Protein AF-A0A923GEV2-F1 (afdb_monomer)

Foldseek 3Di:
DDDDDPPPVVVVVVLLQLLVVVCVVVHLVVSLVVLVVLLVPDDQDLPADKDKAFQDPPDDDDGRDPSNVVSQQVSQVVSCVVPVVNCVPPQNVVDDSTIHMDRVVSSVVSSVVSCVVPVVVVLLVVQLVVVVVVVDDSVRSVVVSVVVCVVRVRDDDDD

Structure (mmCIF, N/CA/C/O backbone):
data_AF-A0A923GEV2-F1
#
_entry.id   AF-A0A923GEV2-F1
#
loop_
_atom_site.group_PDB
_atom_site.id
_atom_site.type_symbol
_atom_site.label_atom_id
_atom_site.label_alt_id
_atom_site.label_comp_id
_atom_site.label_asym_id
_atom_site.label_entity_id
_atom_site.label_seq_id
_atom_site.pdbx_PDB_ins_code
_atom_site.Cartn_x
_atom_site.Cartn_y
_atom_site.Cartn_z
_atom_site.occupancy
_atom_site.B_iso_or_equiv
_atom_site.auth_seq_id
_atom_site.auth_comp_id
_atom_site.auth_asym_id
_atom_site.auth_atom_id
_atom_site.pdbx_PDB_model_num
ATOM 1 N N . MET A 1 1 ? 16.736 31.458 9.878 1.00 30.86 1 MET A N 1
ATOM 2 C CA . MET A 1 1 ? 15.658 31.421 8.868 1.00 30.86 1 MET A CA 1
ATOM 3 C C . MET A 1 1 ? 15.199 29.981 8.789 1.00 30.86 1 MET A C 1
ATOM 5 O O . MET A 1 1 ? 15.798 29.204 8.065 1.00 30.86 1 MET A O 1
ATOM 9 N N . GLU A 1 2 ? 14.225 29.607 9.612 1.00 38.62 2 GLU A N 1
ATOM 10 C CA . GLU A 1 2 ? 13.699 28.241 9.684 1.00 38.62 2 GLU A CA 1
ATOM 11 C C . GLU A 1 2 ? 12.224 28.315 9.333 1.00 38.62 2 GLU A C 1
ATOM 13 O O . GLU A 1 2 ? 11.408 28.784 10.123 1.00 38.62 2 GLU A O 1
ATOM 18 N N . GLN A 1 3 ? 11.897 27.965 8.096 1.00 35.56 3 GLN A N 1
ATOM 19 C CA . GLN A 1 3 ? 10.534 28.020 7.601 1.00 35.56 3 GLN A CA 1
ATOM 20 C C . GLN A 1 3 ? 10.293 26.838 6.659 1.00 35.56 3 GLN A C 1
ATOM 22 O O . GLN A 1 3 ? 10.955 26.708 5.636 1.00 35.56 3 GLN A O 1
ATOM 27 N N . HIS A 1 4 ? 9.302 26.025 7.042 1.00 32.97 4 HIS A N 1
ATOM 28 C CA . HIS A 1 4 ? 8.568 25.052 6.227 1.00 32.97 4 HIS A CA 1
ATOM 29 C C . HIS A 1 4 ? 9.287 23.756 5.801 1.00 32.97 4 HIS A C 1
ATOM 31 O O . HIS A 1 4 ? 9.689 23.614 4.653 1.00 32.97 4 HIS A O 1
ATOM 37 N N . ILE A 1 5 ? 9.310 22.748 6.687 1.00 36.94 5 ILE A N 1
ATOM 38 C CA . ILE A 1 5 ? 9.554 21.335 6.299 1.00 36.94 5 ILE A CA 1
ATOM 39 C C . ILE A 1 5 ? 8.382 20.402 6.686 1.00 36.94 5 ILE A C 1
ATOM 41 O O . ILE A 1 5 ? 8.163 19.387 6.034 1.00 36.94 5 ILE A O 1
ATOM 45 N N . SER A 1 6 ? 7.513 20.770 7.637 1.00 36.88 6 SER A N 1
ATOM 46 C CA . SER A 1 6 ? 6.502 19.833 8.163 1.00 36.88 6 SER A CA 1
ATOM 47 C C . SER A 1 6 ? 5.408 19.409 7.169 1.00 36.88 6 SER A C 1
ATOM 49 O O . SER A 1 6 ? 4.904 18.298 7.261 1.00 36.88 6 SER A O 1
ATOM 51 N N . GLY A 1 7 ? 5.023 20.234 6.192 1.00 28.98 7 GLY A N 1
ATOM 52 C CA . GLY A 1 7 ? 3.873 19.928 5.323 1.00 28.98 7 GLY A CA 1
ATOM 53 C C . GLY A 1 7 ? 4.092 18.798 4.306 1.00 28.98 7 GLY A C 1
ATOM 54 O O . GLY A 1 7 ? 3.121 18.178 3.870 1.00 28.98 7 GLY A O 1
ATOM 55 N N . PHE A 1 8 ? 5.342 18.532 3.917 1.00 37.75 8 PHE A N 1
ATOM 56 C CA . PHE A 1 8 ? 5.658 17.565 2.860 1.00 37.75 8 PHE A CA 1
ATOM 57 C C . PHE A 1 8 ? 5.709 16.130 3.406 1.00 37.75 8 PHE A C 1
ATOM 59 O O . PHE A 1 8 ? 5.094 15.231 2.837 1.00 37.75 8 PHE A O 1
ATOM 66 N N . GLU A 1 9 ? 6.319 15.952 4.580 1.00 53.19 9 GLU A N 1
ATOM 67 C CA . GLU A 1 9 ? 6.464 14.654 5.255 1.00 53.19 9 GLU A CA 1
ATOM 68 C C . GLU A 1 9 ? 5.104 14.055 5.658 1.00 53.19 9 GLU A C 1
ATOM 70 O O . GLU A 1 9 ? 4.848 12.871 5.447 1.00 53.19 9 GLU A O 1
ATOM 75 N N . HIS A 1 10 ? 4.164 14.883 6.131 1.00 53.22 10 HIS A N 1
ATOM 76 C CA . HIS A 1 10 ? 2.843 14.414 6.577 1.00 53.22 10 HIS A CA 1
ATOM 77 C C . HIS A 1 10 ? 1.975 13.883 5.424 1.00 53.22 10 HIS A C 1
ATOM 79 O O . HIS A 1 10 ? 1.165 12.967 5.602 1.00 53.22 10 HIS A O 1
ATOM 85 N N . ARG A 1 11 ? 2.113 14.453 4.219 1.00 63.31 11 ARG A N 1
ATOM 86 C CA . ARG A 1 11 ? 1.338 14.007 3.054 1.00 63.31 11 ARG A CA 1
ATOM 87 C C . ARG A 1 11 ? 1.811 12.641 2.578 1.00 63.31 11 ARG A C 1
ATOM 89 O O . ARG A 1 11 ? 0.973 11.790 2.301 1.00 63.31 11 ARG A O 1
ATOM 96 N N . GLU A 1 12 ? 3.118 12.434 2.498 1.00 69.12 12 GLU A N 1
ATOM 97 C CA . GLU A 1 12 ? 3.689 11.149 2.091 1.00 69.12 12 GLU A CA 1
ATOM 98 C C . GLU A 1 12 ? 3.410 10.066 3.139 1.00 69.12 12 GLU A C 1
ATOM 100 O O . GLU A 1 12 ? 3.007 8.957 2.785 1.00 69.12 12 GLU A O 1
ATOM 105 N N . GLN A 1 13 ? 3.479 10.419 4.425 1.00 70.44 13 GLN A N 1
ATOM 106 C CA . GLN A 1 13 ? 3.151 9.508 5.517 1.00 70.44 13 GLN A CA 1
ATOM 107 C C . GLN A 1 13 ? 1.672 9.083 5.503 1.00 70.44 13 GLN A C 1
ATOM 109 O O . GLN A 1 13 ? 1.374 7.893 5.519 1.00 70.44 13 GLN A O 1
ATOM 114 N N . SER A 1 14 ? 0.733 10.028 5.377 1.00 73.56 14 SER A N 1
ATOM 115 C CA . SER A 1 14 ? -0.704 9.700 5.309 1.00 73.56 14 SER A CA 1
ATOM 116 C C . SER A 1 14 ? -1.084 8.878 4.072 1.00 73.56 14 SER A C 1
ATOM 118 O O . SER A 1 14 ? -2.043 8.108 4.099 1.00 73.56 14 SER A O 1
ATOM 120 N N . GLN A 1 15 ? -0.352 9.024 2.967 1.00 82.19 15 GLN A N 1
ATOM 121 C CA . GLN A 1 15 ? -0.527 8.182 1.786 1.00 82.19 15 GLN A CA 1
ATOM 122 C C . GLN A 1 15 ? -0.035 6.760 2.043 1.00 82.19 15 GLN A C 1
ATOM 124 O O . GLN A 1 15 ? -0.749 5.810 1.721 1.00 82.19 15 GLN A O 1
ATOM 129 N N . LEU A 1 16 ? 1.142 6.620 2.655 1.00 81.56 16 LEU A N 1
ATOM 130 C CA . LEU A 1 16 ? 1.699 5.324 3.012 1.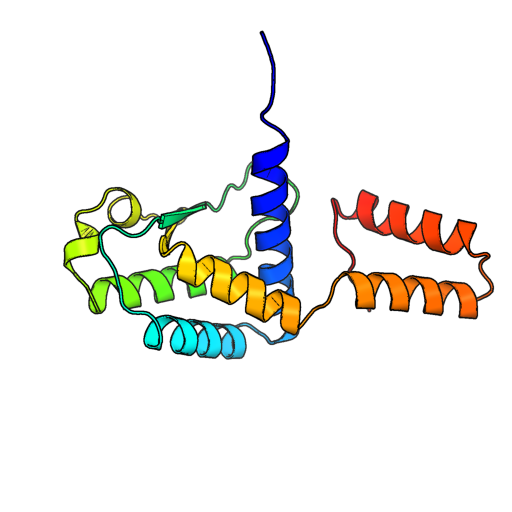00 81.56 16 LEU A CA 1
ATOM 131 C C . LEU A 1 16 ? 0.793 4.567 3.986 1.00 81.56 16 LEU A C 1
ATOM 133 O O . LEU A 1 16 ? 0.476 3.410 3.739 1.00 81.56 16 LEU A O 1
ATOM 137 N N . GLU A 1 17 ? 0.293 5.233 5.026 1.00 79.19 17 GLU A N 1
ATOM 138 C CA . GLU A 1 17 ? -0.645 4.654 5.998 1.00 79.19 17 GLU A CA 1
ATOM 139 C C . GLU A 1 17 ? -1.890 4.055 5.342 1.00 79.19 17 GLU A C 1
ATOM 141 O O . GLU A 1 17 ? -2.338 2.961 5.693 1.00 79.19 17 GLU A O 1
ATOM 146 N N . VAL A 1 18 ? -2.463 4.779 4.382 1.00 81.44 18 VAL A N 1
ATOM 147 C CA . VAL A 1 18 ? -3.678 4.351 3.688 1.00 81.44 18 VAL A CA 1
ATOM 148 C C . VAL A 1 18 ? -3.400 3.138 2.796 1.00 81.44 18 VAL A C 1
ATOM 150 O O . VAL A 1 18 ? -4.223 2.226 2.728 1.00 81.44 18 VAL A O 1
ATOM 153 N N . VAL A 1 19 ? -2.228 3.081 2.159 1.00 86.31 19 VAL A N 1
ATOM 154 C CA . VAL A 1 19 ? -1.814 1.927 1.349 1.00 86.31 19 VAL A CA 1
ATOM 155 C C . VAL A 1 19 ? -1.461 0.720 2.227 1.00 86.31 19 VAL A C 1
ATOM 157 O O . VAL A 1 19 ? -1.894 -0.385 1.919 1.00 86.31 19 VAL A O 1
ATOM 160 N N . GLU A 1 20 ? -0.769 0.904 3.352 1.00 84.94 20 GLU A N 1
ATOM 161 C CA . GLU A 1 20 ? -0.504 -0.167 4.330 1.00 84.94 20 GLU A CA 1
ATOM 162 C C . GLU A 1 20 ? -1.802 -0.786 4.852 1.00 84.94 20 GLU A C 1
ATOM 164 O O . GLU A 1 20 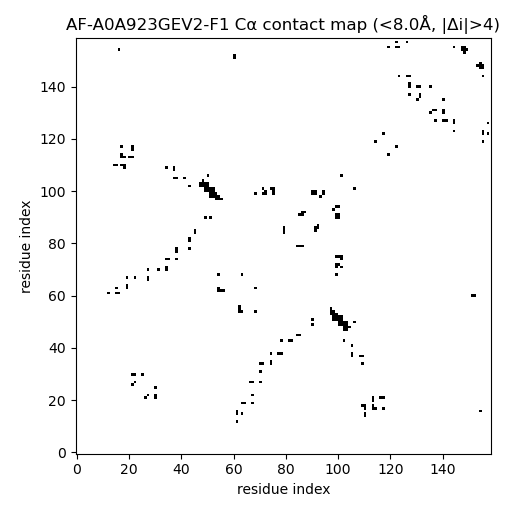? -1.954 -2.008 4.905 1.00 84.94 20 GLU A O 1
ATOM 169 N N . ARG A 1 21 ? -2.795 0.052 5.170 1.00 80.56 21 ARG A N 1
ATOM 170 C CA . ARG A 1 21 ? -4.113 -0.428 5.593 1.00 80.56 21 ARG A CA 1
ATOM 171 C C . ARG A 1 21 ? -4.805 -1.236 4.505 1.00 80.56 21 ARG A C 1
ATOM 173 O O . ARG A 1 21 ? -5.442 -2.245 4.811 1.00 80.56 21 ARG A O 1
ATOM 180 N N . LEU A 1 22 ? -4.674 -0.817 3.247 1.00 85.06 22 LEU A N 1
ATOM 181 C CA . LEU A 1 22 ? -5.184 -1.597 2.130 1.00 85.06 22 LEU A CA 1
ATOM 182 C C . LEU A 1 22 ? -4.556 -2.992 2.128 1.00 85.06 22 LEU A C 1
ATOM 184 O O . LEU A 1 22 ? -5.310 -3.962 2.164 1.00 85.06 22 LEU A O 1
ATOM 188 N N . VAL A 1 23 ? -3.225 -3.106 2.189 1.00 86.75 23 VAL A N 1
ATOM 189 C CA . VAL A 1 23 ? -2.536 -4.410 2.251 1.00 86.75 23 VAL A CA 1
ATOM 190 C C . VAL A 1 23 ? -3.036 -5.253 3.424 1.00 86.75 23 VAL A C 1
ATOM 192 O O . VAL A 1 23 ? -3.354 -6.426 3.237 1.00 86.75 23 VAL A O 1
ATOM 195 N N . ALA A 1 24 ? -3.156 -4.658 4.613 1.00 82.69 24 ALA A N 1
ATOM 196 C CA . ALA A 1 24 ? -3.623 -5.353 5.809 1.00 82.69 24 ALA A CA 1
ATOM 197 C C . ALA A 1 24 ? -5.065 -5.876 5.682 1.00 82.69 24 ALA A C 1
ATOM 199 O O . ALA A 1 24 ? -5.393 -6.909 6.258 1.00 82.69 24 ALA A O 1
ATOM 200 N N . THR A 1 25 ? -5.921 -5.188 4.922 1.00 80.25 25 THR A N 1
ATOM 201 C CA . THR A 1 25 ? -7.344 -5.540 4.808 1.00 80.25 25 THR A CA 1
ATOM 202 C C . THR A 1 25 ? -7.612 -6.538 3.686 1.00 80.25 25 THR A C 1
ATOM 204 O O . THR A 1 25 ? -8.320 -7.519 3.894 1.00 80.25 25 THR A O 1
ATOM 207 N N . ILE A 1 26 ? -7.094 -6.286 2.479 1.00 81.62 26 ILE A N 1
ATOM 208 C CA . ILE A 1 26 ? -7.359 -7.162 1.323 1.00 81.62 26 ILE A CA 1
ATOM 209 C C . ILE A 1 26 ? -6.378 -8.336 1.247 1.00 81.62 26 ILE A C 1
ATOM 211 O O . ILE A 1 26 ? -6.614 -9.288 0.508 1.00 81.62 26 ILE A O 1
ATOM 215 N N . GLY A 1 27 ? -5.294 -8.281 2.022 1.00 84.56 27 GLY A N 1
ATOM 216 C CA . GLY A 1 27 ? -4.219 -9.259 2.006 1.00 84.56 27 GLY A CA 1
ATOM 217 C C . GLY A 1 27 ? -3.195 -9.005 0.898 1.00 84.56 27 GLY A C 1
ATOM 218 O O . GLY A 1 27 ? -3.463 -8.359 -0.118 1.00 84.56 27 GLY A O 1
ATOM 219 N N . ALA A 1 28 ? -1.997 -9.558 1.099 1.00 87.00 28 ALA A N 1
ATOM 220 C CA . ALA A 1 28 ? -0.844 -9.373 0.218 1.00 87.00 28 ALA A CA 1
ATOM 221 C C . ALA A 1 28 ? -1.109 -9.806 -1.234 1.00 87.00 28 ALA A C 1
ATOM 223 O O . ALA A 1 28 ? -0.741 -9.102 -2.170 1.00 87.00 28 ALA A O 1
ATOM 224 N N . GLU A 1 29 ? -1.763 -10.954 -1.424 1.00 87.38 29 GLU A N 1
ATOM 225 C CA . GLU A 1 29 ? -2.011 -11.527 -2.751 1.00 87.38 29 GLU A CA 1
ATOM 226 C C . GLU A 1 29 ? -2.984 -10.675 -3.570 1.00 87.38 29 GLU A C 1
ATOM 228 O O . GLU A 1 29 ? -2.700 -10.339 -4.721 1.00 87.38 29 GLU A O 1
ATOM 233 N N . ALA A 1 30 ? -4.109 -10.272 -2.970 1.00 86.06 30 ALA A N 1
ATOM 234 C CA . ALA A 1 30 ? -5.090 -9.419 -3.635 1.00 86.06 30 ALA A CA 1
ATOM 235 C C . ALA A 1 30 ? -4.506 -8.036 -3.948 1.00 86.06 30 ALA A C 1
ATOM 237 O O . ALA A 1 30 ? -4.765 -7.475 -5.014 1.00 86.06 30 ALA A O 1
ATOM 238 N N . PHE A 1 31 ? -3.680 -7.504 -3.043 1.00 89.12 31 PHE A N 1
ATOM 239 C CA . PHE A 1 31 ? -2.958 -6.262 -3.282 1.00 89.12 31 PHE A CA 1
ATOM 240 C C . PHE A 1 31 ? -1.982 -6.388 -4.458 1.00 89.12 31 PHE A C 1
ATOM 242 O O . PHE A 1 31 ? -1.978 -5.530 -5.338 1.00 89.12 31 PHE A O 1
ATOM 249 N N . GLU A 1 32 ? -1.208 -7.473 -4.540 1.00 89.62 32 GLU A N 1
ATOM 250 C CA . GLU A 1 32 ? -0.288 -7.704 -5.658 1.00 89.62 32 GLU A CA 1
ATOM 251 C C . GLU A 1 32 ? -1.023 -7.825 -7.004 1.00 89.62 32 GLU A C 1
ATOM 253 O O . GLU A 1 32 ? -0.552 -7.290 -8.012 1.00 89.62 32 GLU A O 1
ATOM 258 N N . VAL A 1 33 ? -2.185 -8.485 -7.039 1.00 90.06 33 VAL A N 1
ATOM 259 C CA . VAL A 1 33 ? -3.034 -8.555 -8.243 1.00 90.06 33 VAL A CA 1
ATOM 260 C C . VAL A 1 33 ? -3.471 -7.161 -8.686 1.00 90.06 33 VAL A C 1
ATOM 262 O O . VAL A 1 33 ? -3.392 -6.838 -9.873 1.00 90.06 33 VAL A O 1
ATOM 265 N N . GLU A 1 34 ? -3.889 -6.319 -7.746 1.00 88.69 34 GLU A N 1
ATOM 266 C CA . GLU A 1 34 ? -4.345 -4.970 -8.065 1.00 88.69 34 GLU A CA 1
ATOM 267 C C . GLU A 1 34 ? -3.201 -4.065 -8.532 1.00 88.69 34 GLU A C 1
ATOM 269 O O . GLU A 1 34 ? -3.346 -3.349 -9.523 1.00 88.69 34 GLU A O 1
ATOM 274 N N . VAL A 1 35 ? -2.032 -4.148 -7.893 1.00 89.38 35 VAL A N 1
ATOM 275 C CA . VAL A 1 35 ? -0.829 -3.429 -8.332 1.00 89.38 35 VAL A CA 1
ATOM 276 C C . VAL A 1 35 ? -0.459 -3.833 -9.760 1.00 89.38 35 VAL A C 1
ATOM 278 O O . VAL A 1 35 ? -0.242 -2.961 -10.597 1.00 89.38 35 VAL A O 1
ATOM 281 N N . LYS A 1 36 ? -0.466 -5.135 -10.084 1.00 88.19 36 LYS A N 1
ATOM 282 C CA . LYS A 1 36 ? -0.228 -5.625 -11.456 1.00 88.19 36 LYS A CA 1
ATOM 283 C C . LYS A 1 36 ? -1.243 -5.062 -12.449 1.00 88.19 36 LYS A C 1
ATOM 285 O O . LYS A 1 36 ? -0.861 -4.628 -13.535 1.00 88.19 36 LYS A O 1
ATOM 290 N N . ARG A 1 37 ? -2.528 -5.048 -12.080 1.00 89.06 37 ARG A N 1
ATOM 291 C CA . ARG A 1 37 ? -3.609 -4.498 -12.908 1.00 89.06 37 ARG A CA 1
ATOM 292 C C . ARG A 1 37 ? -3.386 -3.013 -13.191 1.00 89.06 37 ARG A C 1
ATOM 294 O O . ARG A 1 37 ? -3.502 -2.596 -14.340 1.00 89.06 37 ARG A O 1
ATOM 301 N N . LEU A 1 38 ? -3.046 -2.226 -12.170 1.00 86.75 38 LEU A N 1
ATOM 302 C CA . LEU A 1 38 ? -2.778 -0.794 -12.309 1.00 86.75 38 LEU A CA 1
ATOM 303 C C . LEU A 1 38 ? -1.518 -0.530 -13.137 1.00 86.75 38 LEU A C 1
ATOM 305 O O . LEU A 1 38 ? -1.564 0.303 -14.038 1.00 86.75 38 LEU A O 1
ATOM 309 N N . THR A 1 39 ? -0.438 -1.281 -12.913 1.00 86.44 39 THR A N 1
ATOM 310 C CA . THR A 1 39 ? 0.786 -1.196 -13.722 1.00 86.44 39 THR A CA 1
ATOM 311 C C . THR A 1 39 ? 0.504 -1.474 -15.199 1.00 86.44 39 THR A C 1
ATOM 313 O O . THR A 1 39 ? 0.951 -0.718 -16.056 1.00 86.44 39 THR A O 1
ATOM 316 N N . ALA A 1 40 ? -0.294 -2.499 -15.517 1.00 84.88 40 ALA A N 1
ATOM 317 C CA . ALA A 1 40 ? -0.642 -2.844 -16.899 1.00 84.88 40 ALA A CA 1
ATOM 318 C C . ALA A 1 40 ? -1.478 -1.768 -17.619 1.00 84.88 40 ALA A C 1
ATOM 320 O O . ALA A 1 40 ? -1.472 -1.697 -18.847 1.00 84.88 40 ALA A O 1
ATOM 321 N N . LEU A 1 41 ? -2.206 -0.931 -16.875 1.00 83.50 41 LEU A N 1
ATOM 322 C CA . LEU A 1 41 ? -3.013 0.161 -17.428 1.00 83.50 41 LEU A CA 1
ATOM 323 C C . LEU A 1 41 ? -2.204 1.435 -17.689 1.00 83.50 41 LEU A C 1
ATOM 325 O O . LEU A 1 41 ? -2.706 2.361 -18.335 1.00 83.50 41 LEU A O 1
ATOM 329 N N . GLN A 1 42 ? -0.972 1.515 -17.188 1.00 77.81 42 GLN A N 1
ATOM 330 C CA . GLN A 1 42 ? -0.15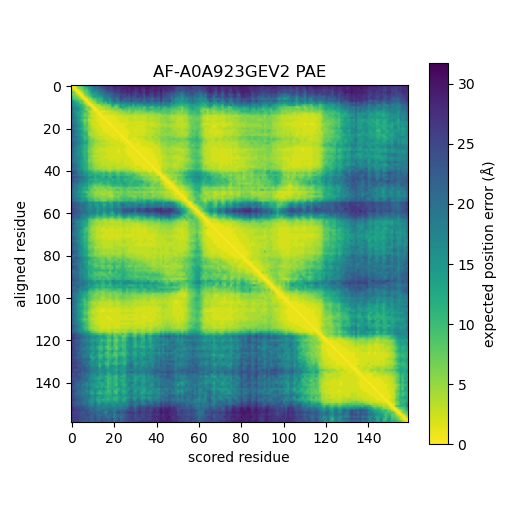1 2.700 -17.354 1.00 77.81 42 GLN A CA 1
ATOM 331 C C . GLN A 1 42 ? 0.645 2.671 -18.651 1.00 77.81 42 GLN A C 1
ATOM 333 O O . GLN A 1 42 ? 1.308 1.698 -18.998 1.00 77.81 4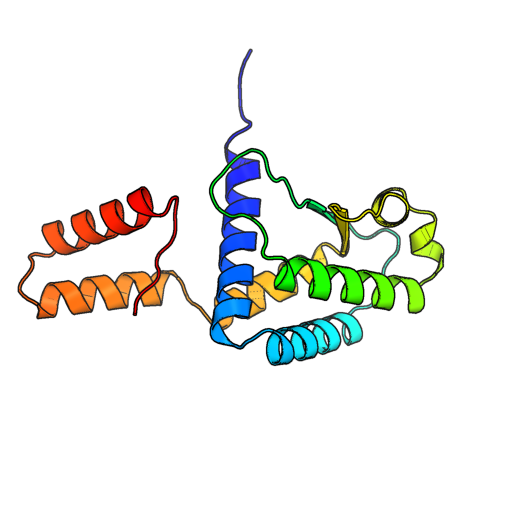2 GLN A O 1
ATOM 338 N N . LYS A 1 43 ? 0.629 3.810 -19.348 1.00 77.00 43 LYS A N 1
ATOM 339 C CA . LYS A 1 43 ? 1.663 4.120 -20.331 1.00 77.00 43 LYS A CA 1
ATOM 340 C C . LYS A 1 43 ? 2.893 4.565 -19.556 1.00 77.00 43 LYS A C 1
ATOM 342 O O . LYS A 1 43 ? 2.841 5.595 -18.885 1.00 77.00 43 LYS A O 1
ATOM 347 N N . VAL A 1 44 ? 3.946 3.759 -19.619 1.00 72.94 44 VAL A N 1
ATOM 348 C CA . VAL A 1 44 ? 5.230 4.083 -19.006 1.00 72.94 44 VAL A CA 1
ATOM 349 C C . VAL A 1 44 ? 5.831 5.256 -19.774 1.00 72.94 44 VAL A C 1
ATOM 351 O O . VAL A 1 44 ? 6.060 5.164 -20.977 1.00 72.94 44 VAL A O 1
ATOM 354 N N . ASP A 1 45 ? 6.012 6.373 -19.080 1.00 75.62 45 ASP A N 1
ATOM 355 C CA . ASP A 1 45 ? 6.619 7.589 -19.609 1.00 75.62 45 ASP A CA 1
ATOM 356 C C . ASP A 1 45 ? 7.923 7.836 -18.846 1.00 75.62 45 ASP A C 1
ATOM 358 O O . ASP A 1 45 ? 7.943 7.849 -17.613 1.00 75.62 45 ASP A O 1
ATOM 362 N N . ILE A 1 46 ? 9.017 7.963 -19.593 1.00 71.25 46 ILE A N 1
ATOM 363 C CA . ILE A 1 46 ? 10.378 8.085 -19.063 1.00 71.25 46 ILE A CA 1
ATOM 364 C C . ILE A 1 46 ? 10.583 9.466 -18.427 1.00 71.25 46 ILE A C 1
ATOM 366 O O . ILE A 1 46 ? 11.342 9.583 -17.467 1.00 71.25 46 ILE A O 1
ATOM 370 N N . ASP A 1 47 ? 9.866 10.482 -18.913 1.00 76.44 47 ASP A N 1
ATOM 371 C CA . ASP A 1 47 ? 9.971 11.864 -18.437 1.00 76.44 47 ASP A CA 1
ATOM 372 C C . ASP A 1 47 ? 8.970 12.176 -17.309 1.00 76.44 47 ASP A C 1
ATOM 374 O O . ASP A 1 47 ? 8.951 13.281 -16.759 1.00 76.44 47 ASP A O 1
ATOM 378 N N . ALA A 1 48 ? 8.125 11.207 -16.940 1.00 76.06 48 ALA A N 1
ATOM 379 C CA . ALA A 1 48 ? 7.134 11.389 -15.892 1.00 76.06 48 ALA A CA 1
ATOM 380 C C . ALA A 1 48 ? 7.782 11.536 -14.502 1.00 76.06 48 ALA A C 1
ATOM 382 O O . ALA A 1 48 ? 8.815 10.928 -14.210 1.00 76.06 48 ALA A O 1
ATOM 383 N N . PRO A 1 49 ? 7.152 12.302 -13.592 1.00 80.00 49 PRO A N 1
ATOM 384 C CA . PRO A 1 49 ? 7.629 12.409 -12.223 1.00 80.00 49 PRO A CA 1
ATOM 385 C C . PRO A 1 49 ? 7.613 11.042 -11.529 1.00 80.00 49 PRO A C 1
ATOM 387 O O . PRO A 1 49 ? 6.688 10.239 -11.695 1.00 80.00 49 PRO A O 1
ATOM 390 N N . MET A 1 50 ? 8.640 10.799 -10.718 1.00 79.56 50 MET A N 1
ATOM 391 C CA . MET A 1 50 ? 8.859 9.538 -10.011 1.00 79.56 50 MET A CA 1
ATOM 392 C C . MET A 1 50 ? 8.648 9.731 -8.510 1.00 79.56 50 MET A C 1
ATOM 394 O O . MET A 1 50 ? 9.046 10.749 -7.947 1.00 79.56 50 MET A O 1
ATOM 398 N N . GLN A 1 51 ? 8.047 8.737 -7.861 1.00 81.19 51 GLN A N 1
ATOM 399 C CA . GLN A 1 51 ? 7.966 8.640 -6.409 1.00 81.19 51 GLN A CA 1
ATOM 400 C C . GLN A 1 51 ? 9.057 7.689 -5.922 1.00 81.19 51 GLN A C 1
ATOM 402 O O . GLN A 1 51 ? 9.057 6.505 -6.268 1.00 81.19 51 GLN A O 1
ATOM 407 N N . ILE A 1 52 ? 9.971 8.206 -5.102 1.00 78.25 52 ILE A N 1
ATOM 408 C CA . ILE A 1 52 ? 10.936 7.379 -4.377 1.00 78.25 52 ILE A CA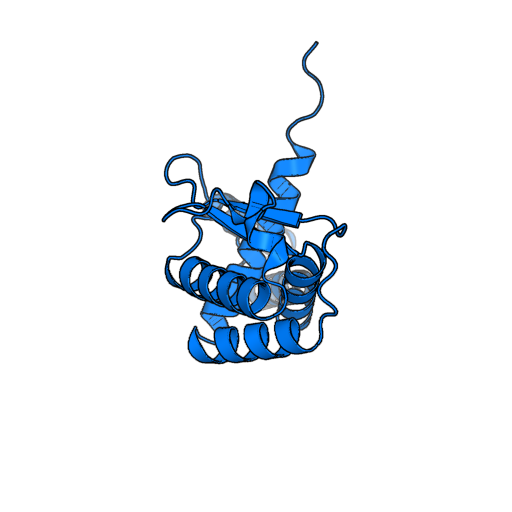 1
ATOM 409 C C . ILE A 1 52 ? 10.269 6.920 -3.088 1.00 78.25 52 ILE A C 1
ATOM 411 O O . ILE A 1 52 ? 9.654 7.709 -2.370 1.00 78.25 52 ILE A O 1
ATOM 415 N N . ILE A 1 53 ? 10.393 5.631 -2.819 1.00 76.00 53 ILE A N 1
ATOM 416 C CA . ILE A 1 53 ? 9.816 4.969 -1.665 1.00 76.00 53 ILE A CA 1
ATOM 417 C C . ILE A 1 53 ? 10.973 4.371 -0.872 1.00 76.00 53 ILE A C 1
ATOM 419 O O . ILE A 1 53 ? 11.696 3.501 -1.363 1.00 76.00 53 ILE A O 1
ATOM 423 N N . MET A 1 54 ? 11.171 4.882 0.342 1.00 72.31 54 MET A N 1
ATOM 424 C CA . MET A 1 54 ? 12.250 4.462 1.230 1.00 72.31 54 MET A CA 1
ATOM 425 C C . MET A 1 54 ? 11.692 3.715 2.435 1.00 72.31 54 MET A C 1
ATOM 427 O O . MET A 1 54 ? 10.780 4.185 3.112 1.00 72.31 54 MET A O 1
ATOM 431 N N . ARG A 1 55 ? 12.307 2.580 2.737 1.00 70.50 55 ARG A N 1
ATOM 432 C CA . ARG A 1 55 ? 12.196 1.875 4.003 1.00 70.50 55 ARG A CA 1
ATOM 433 C C . ARG A 1 55 ? 13.224 2.500 4.949 1.00 70.50 55 ARG A C 1
ATOM 435 O O . ARG A 1 55 ? 14.400 2.161 4.914 1.00 70.50 55 ARG A O 1
ATOM 442 N N . CYS A 1 56 ? 12.815 3.494 5.733 1.00 59.75 56 CYS A N 1
ATOM 443 C CA . CYS A 1 56 ? 13.676 4.082 6.762 1.00 59.75 56 CYS A CA 1
ATOM 444 C C . CYS A 1 56 ? 13.389 3.410 8.117 1.00 59.75 56 CYS A C 1
ATOM 446 O O . CYS A 1 56 ? 12.312 3.627 8.660 1.00 59.75 56 CYS A O 1
ATOM 448 N N . PRO A 1 57 ? 14.333 2.649 8.699 1.00 53.81 57 PRO A N 1
ATOM 449 C CA . PRO A 1 57 ? 14.142 1.964 9.985 1.00 53.81 57 PRO A CA 1
ATOM 450 C C . PRO A 1 57 ? 14.375 2.852 11.226 1.00 53.81 57 PRO A C 1
ATOM 452 O O . PRO A 1 57 ? 14.406 2.344 12.345 1.00 53.81 57 PRO A O 1
ATOM 455 N N . HIS A 1 58 ? 14.651 4.155 11.069 1.00 47.47 58 HIS A N 1
ATOM 456 C CA . HIS A 1 58 ? 15.215 4.979 12.155 1.00 47.47 58 HIS A CA 1
ATOM 457 C C . HIS A 1 58 ? 14.448 6.268 12.518 1.00 47.47 58 HIS A C 1
ATOM 459 O O . HIS A 1 58 ? 14.934 7.008 13.367 1.00 47.47 58 HIS A O 1
ATOM 465 N N . HIS A 1 59 ? 13.250 6.537 11.975 1.00 45.41 59 HIS A N 1
ATOM 466 C CA . HIS A 1 59 ? 12.365 7.620 12.461 1.00 45.41 59 HIS A CA 1
ATOM 467 C C . HIS A 1 59 ? 10.857 7.306 12.195 1.00 45.41 59 HIS A C 1
ATOM 469 O O . HIS A 1 59 ? 10.560 6.792 11.122 1.00 45.41 59 HIS A O 1
ATOM 475 N N . PRO A 1 60 ? 9.919 7.562 13.146 1.00 46.16 60 PRO A N 1
ATOM 476 C CA . PRO A 1 60 ? 8.609 6.870 13.323 1.00 46.16 60 PRO A CA 1
ATOM 477 C C . PRO A 1 60 ? 7.415 7.538 12.583 1.00 46.16 60 PRO A C 1
ATOM 479 O O . PRO A 1 60 ? 7.639 8.604 12.013 1.00 46.16 60 PRO A O 1
ATOM 482 N N . PRO A 1 61 ? 6.140 7.038 12.624 1.00 49.62 61 PRO A N 1
ATOM 483 C CA . PRO A 1 61 ? 5.556 5.845 13.273 1.00 49.62 61 PRO A CA 1
ATOM 484 C C . PRO A 1 61 ? 5.004 4.771 12.304 1.00 49.62 61 PRO A C 1
ATOM 486 O O . PRO A 1 61 ? 4.416 3.787 12.749 1.00 49.62 61 PRO A O 1
ATOM 489 N N . VAL A 1 62 ? 5.156 4.947 10.990 1.00 51.75 62 VAL A N 1
ATOM 490 C CA . VAL A 1 62 ? 4.599 4.046 9.968 1.00 51.75 62 VAL A CA 1
ATOM 491 C C . VAL A 1 62 ? 5.762 3.452 9.212 1.00 51.75 62 VAL A C 1
ATOM 493 O O . VAL A 1 62 ? 6.209 3.970 8.190 1.00 51.75 62 VAL A O 1
ATOM 496 N N . GLU A 1 63 ? 6.305 2.385 9.781 1.00 64.56 63 GLU A N 1
ATOM 497 C CA . GLU A 1 63 ? 7.264 1.572 9.060 1.00 64.56 63 GLU A CA 1
ATOM 498 C C . GLU A 1 63 ? 6.540 0.881 7.912 1.00 64.56 63 GLU A C 1
ATOM 500 O O . GLU A 1 63 ? 5.500 0.246 8.102 1.00 64.56 63 GLU A O 1
ATOM 505 N N . MET A 1 64 ? 7.100 1.027 6.713 1.00 76.62 64 MET A N 1
ATOM 506 C CA . MET A 1 64 ? 6.641 0.262 5.569 1.00 76.62 64 MET A CA 1
ATOM 507 C C . MET A 1 64 ? 6.802 -1.227 5.866 1.00 76.62 64 MET A C 1
ATOM 509 O O . MET A 1 64 ? 7.907 -1.681 6.178 1.00 76.62 64 MET A O 1
ATOM 513 N N . SER A 1 65 ? 5.723 -1.988 5.736 1.00 80.50 65 SER A N 1
ATOM 514 C CA . SER A 1 65 ? 5.752 -3.430 5.890 1.00 80.50 65 SER A CA 1
ATOM 515 C C . SER A 1 65 ? 6.630 -4.066 4.813 1.00 80.50 65 SER A C 1
ATOM 517 O O . SER A 1 65 ? 6.663 -3.638 3.654 1.00 80.50 65 SER A O 1
ATOM 519 N N . ASP A 1 66 ? 7.320 -5.148 5.183 1.00 82.00 66 ASP A N 1
ATOM 520 C CA . ASP A 1 66 ? 8.108 -5.952 4.241 1.00 82.00 66 ASP A CA 1
ATOM 521 C C . ASP A 1 66 ? 7.267 -6.410 3.046 1.00 82.00 66 ASP A C 1
ATOM 523 O O . ASP A 1 66 ? 7.737 -6.429 1.908 1.00 82.00 66 ASP A O 1
ATOM 527 N N . VAL A 1 67 ? 6.001 -6.738 3.307 1.00 85.81 67 VAL A N 1
ATOM 528 C CA . VAL A 1 67 ? 5.032 -7.155 2.296 1.00 85.81 67 VAL A CA 1
ATOM 529 C C . VAL A 1 67 ? 4.792 -6.040 1.283 1.00 85.81 67 VAL A C 1
ATOM 531 O O . VAL A 1 67 ? 4.944 -6.283 0.083 1.00 85.81 67 VAL A O 1
ATOM 534 N N . LEU A 1 68 ? 4.457 -4.826 1.740 1.00 86.38 68 LEU A N 1
ATOM 535 C CA . LEU A 1 68 ? 4.227 -3.694 0.845 1.00 86.38 68 LEU A CA 1
ATOM 536 C C . LEU A 1 68 ? 5.487 -3.402 0.027 1.00 86.38 68 LEU A C 1
ATOM 538 O O . LEU A 1 68 ? 5.421 -3.341 -1.201 1.00 86.38 68 LEU A O 1
ATOM 542 N N . PHE A 1 69 ? 6.646 -3.315 0.682 1.00 87.19 69 PHE A N 1
ATOM 543 C CA . PHE A 1 69 ? 7.911 -3.044 0.003 1.00 87.19 69 PHE A CA 1
ATOM 544 C C . PHE A 1 69 ? 8.239 -4.096 -1.067 1.00 87.19 69 PHE A C 1
ATOM 546 O O . PHE A 1 69 ? 8.636 -3.744 -2.181 1.00 87.19 69 PHE A O 1
ATOM 553 N N . CYS A 1 70 ? 8.030 -5.384 -0.777 1.00 87.69 70 CYS A N 1
ATOM 554 C CA . CYS A 1 70 ? 8.268 -6.466 -1.732 1.00 87.69 70 CYS A CA 1
ATOM 555 C C . CYS A 1 70 ? 7.350 -6.370 -2.954 1.00 87.69 70 CYS A C 1
A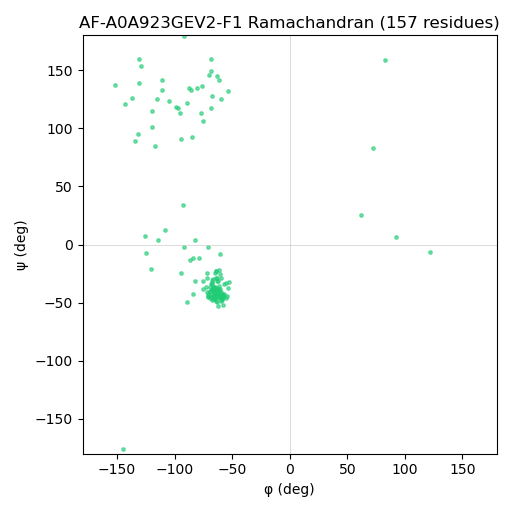TOM 557 O O . CYS A 1 70 ? 7.816 -6.530 -4.083 1.00 87.69 70 CYS A O 1
ATOM 559 N N . VAL A 1 71 ? 6.059 -6.090 -2.753 1.00 89.56 71 VAL A N 1
ATOM 560 C CA . VAL A 1 71 ? 5.102 -5.954 -3.860 1.00 89.56 71 VAL A CA 1
ATOM 561 C C . VAL A 1 71 ? 5.439 -4.741 -4.730 1.00 89.56 71 VAL A C 1
ATOM 563 O O . VAL A 1 71 ? 5.485 -4.863 -5.955 1.00 89.56 71 VAL A O 1
ATOM 566 N N . LEU A 1 72 ? 5.742 -3.590 -4.123 1.00 89.00 72 LEU A N 1
ATOM 567 C CA . LEU A 1 72 ? 6.131 -2.381 -4.856 1.00 89.00 72 LEU A CA 1
ATOM 568 C C . LEU A 1 72 ? 7.460 -2.568 -5.602 1.00 89.00 72 LEU A C 1
ATOM 570 O O . LEU A 1 72 ? 7.600 -2.116 -6.736 1.00 89.00 72 LEU A O 1
ATOM 574 N N . SER A 1 73 ? 8.419 -3.289 -5.018 1.00 87.44 73 SER A N 1
ATOM 575 C CA . SER A 1 73 ? 9.684 -3.626 -5.683 1.00 87.44 73 SER A CA 1
ATOM 576 C C . SER A 1 73 ? 9.469 -4.516 -6.910 1.00 87.44 73 SER A C 1
ATOM 578 O O . SER A 1 73 ? 9.988 -4.213 -7.981 1.00 87.44 73 SER A O 1
ATOM 580 N N . ARG A 1 74 ? 8.610 -5.541 -6.814 1.00 88.69 74 ARG A N 1
ATOM 581 C CA . ARG A 1 74 ? 8.235 -6.370 -7.977 1.00 88.69 74 ARG A CA 1
ATOM 582 C C . ARG A 1 74 ? 7.505 -5.568 -9.053 1.00 88.69 74 ARG A C 1
ATOM 584 O O . ARG A 1 74 ? 7.706 -5.812 -10.240 1.00 88.69 74 ARG A O 1
ATOM 591 N N . ALA A 1 75 ? 6.655 -4.622 -8.659 1.00 87.31 75 ALA A N 1
ATOM 592 C CA . ALA A 1 75 ? 5.980 -3.732 -9.599 1.00 87.31 75 ALA A CA 1
ATOM 593 C C . ALA A 1 75 ? 6.983 -2.833 -10.336 1.00 87.31 75 ALA A C 1
ATOM 595 O O . ALA A 1 75 ? 6.884 -2.668 -11.549 1.00 87.31 75 ALA A O 1
ATOM 596 N N . CYS A 1 76 ? 7.992 -2.323 -9.628 1.00 86.12 76 CYS A N 1
ATOM 597 C CA . CYS A 1 76 ? 9.105 -1.593 -10.224 1.00 86.12 76 CYS A CA 1
ATOM 598 C C . CYS A 1 76 ? 9.852 -2.450 -11.264 1.00 86.12 76 CYS A C 1
ATOM 600 O O . CY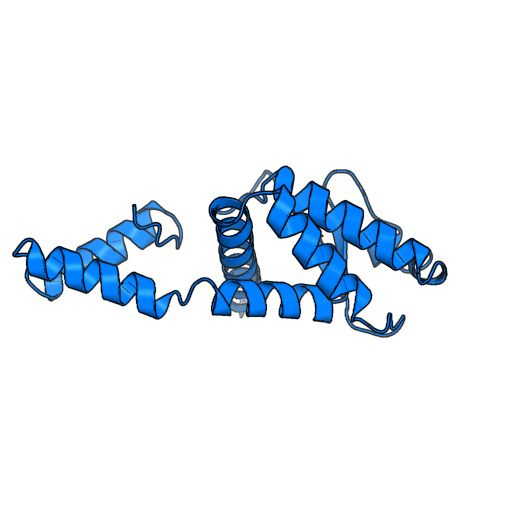S A 1 76 ? 10.084 -1.992 -12.382 1.00 86.12 76 CYS A O 1
ATOM 602 N N . ASP A 1 77 ? 10.153 -3.714 -10.949 1.00 87.19 77 ASP A N 1
ATOM 603 C CA . ASP A 1 77 ? 10.793 -4.635 -11.900 1.00 87.19 77 ASP A CA 1
ATOM 604 C C . ASP A 1 77 ? 9.938 -4.880 -13.150 1.00 87.19 77 ASP A C 1
ATOM 606 O O . ASP A 1 77 ? 10.456 -4.909 -14.264 1.00 87.19 77 ASP A O 1
ATOM 610 N N . GLN A 1 78 ? 8.618 -5.003 -12.997 1.00 86.12 78 GLN A N 1
ATOM 611 C CA . GLN A 1 78 ? 7.702 -5.121 -14.135 1.00 86.12 78 GLN A CA 1
ATOM 612 C C . GLN A 1 78 ? 7.728 -3.875 -15.023 1.00 86.12 78 GLN A C 1
ATOM 614 O O . GLN A 1 78 ? 7.744 -4.003 -16.243 1.00 86.12 78 GLN A O 1
ATOM 619 N N . ILE A 1 79 ? 7.778 -2.684 -14.431 1.00 85.19 79 ILE A N 1
ATOM 620 C CA . ILE A 1 79 ? 7.832 -1.417 -15.169 1.00 85.19 79 ILE A CA 1
ATOM 621 C C . ILE A 1 79 ? 9.141 -1.297 -15.956 1.00 85.19 79 ILE A C 1
ATOM 623 O O . ILE A 1 79 ? 9.116 -0.901 -17.118 1.00 85.19 79 ILE A O 1
ATOM 627 N N . ILE A 1 80 ? 10.271 -1.705 -15.375 1.00 85.12 80 ILE A N 1
ATOM 628 C CA . ILE A 1 80 ? 11.558 -1.739 -16.087 1.00 85.12 80 ILE A CA 1
ATOM 629 C C . ILE A 1 80 ? 11.552 -2.782 -17.203 1.00 85.12 80 ILE A C 1
ATOM 631 O O . ILE A 1 80 ? 12.092 -2.529 -18.273 1.00 85.12 80 ILE A O 1
ATOM 635 N N . ASN A 1 81 ? 10.928 -3.941 -16.993 1.00 86.12 81 ASN A N 1
ATOM 636 C CA . ASN A 1 81 ? 10.794 -4.936 -18.057 1.00 86.12 81 ASN A CA 1
ATOM 637 C C . ASN A 1 81 ? 9.952 -4.411 -19.232 1.00 86.12 81 ASN A C 1
ATOM 639 O O . ASN A 1 81 ? 10.199 -4.797 -20.373 1.00 86.12 81 ASN A O 1
ATOM 643 N N . LEU A 1 82 ? 8.974 -3.539 -18.964 1.00 83.50 82 LEU A N 1
ATOM 644 C CA . LEU A 1 82 ? 8.174 -2.876 -19.996 1.00 83.50 82 LEU A CA 1
ATOM 645 C C . LEU A 1 82 ? 8.946 -1.754 -20.704 1.00 83.50 82 LEU A C 1
ATOM 647 O O . LEU A 1 82 ? 8.814 -1.608 -21.915 1.00 83.50 82 LEU A O 1
ATOM 651 N N . GLU A 1 83 ? 9.755 -0.984 -19.974 1.00 85.38 83 GLU A N 1
ATOM 652 C CA . GLU A 1 83 ? 10.600 0.079 -20.525 1.00 85.38 83 GLU A CA 1
ATOM 653 C C . GLU A 1 83 ? 12.022 0.013 -19.937 1.00 85.38 83 GLU A C 1
ATOM 655 O O . GLU A 1 83 ? 12.329 0.665 -18.929 1.00 85.38 83 GLU A O 1
ATOM 660 N N . PRO A 1 84 ? 12.928 -0.754 -20.573 1.00 84.00 84 PRO A N 1
ATOM 661 C CA . PRO A 1 84 ? 14.278 -0.978 -20.060 1.00 84.00 84 PRO A CA 1
ATOM 662 C C . PRO A 1 84 ? 15.107 0.298 -19.934 1.00 84.00 84 PRO A C 1
ATOM 664 O O . PRO A 1 84 ? 16.059 0.342 -19.156 1.00 84.00 84 PRO A O 1
ATOM 667 N N . ARG A 1 85 ? 14.761 1.365 -20.670 1.00 84.19 85 ARG A N 1
ATOM 668 C CA . ARG A 1 85 ? 15.495 2.638 -20.622 1.00 84.19 85 ARG A CA 1
ATOM 669 C C . ARG A 1 85 ? 15.423 3.298 -19.249 1.00 84.19 85 ARG A C 1
ATOM 671 O O . ARG A 1 85 ? 16.341 4.048 -18.914 1.00 84.19 85 ARG A O 1
ATOM 678 N N . LEU A 1 86 ? 14.404 2.974 -18.447 1.00 80.50 86 LEU A N 1
ATOM 679 C CA . LEU A 1 86 ? 14.244 3.474 -17.083 1.00 80.50 86 LEU A CA 1
ATOM 680 C C . LEU A 1 86 ? 15.415 3.106 -16.173 1.00 80.50 86 LEU A C 1
ATOM 682 O O . LEU A 1 86 ? 15.731 3.893 -15.289 1.00 80.50 86 LEU A O 1
ATOM 686 N N . ILE A 1 87 ? 16.110 1.985 -16.406 1.00 80.75 87 ILE A N 1
ATOM 687 C CA . ILE A 1 87 ? 17.245 1.565 -15.564 1.00 80.75 87 ILE A CA 1
ATOM 688 C C . ILE A 1 87 ? 18.391 2.588 -15.549 1.00 80.75 87 ILE A C 1
ATOM 690 O O . ILE A 1 87 ? 19.149 2.657 -14.586 1.00 80.75 87 ILE A O 1
ATOM 694 N N . ASN A 1 88 ? 18.496 3.405 -16.602 1.00 81.12 88 ASN A N 1
ATOM 695 C CA . ASN A 1 88 ? 19.517 4.445 -16.717 1.00 81.12 88 ASN A CA 1
ATOM 696 C C . ASN A 1 88 ? 19.171 5.702 -15.904 1.00 81.12 88 ASN A C 1
ATOM 698 O O . ASN A 1 88 ? 20.018 6.580 -15.744 1.00 81.12 88 ASN A O 1
ATOM 702 N N . LEU A 1 89 ? 17.938 5.815 -15.401 1.00 78.12 89 LEU A N 1
ATOM 703 C CA . LEU A 1 89 ? 17.536 6.919 -14.542 1.00 78.12 89 LEU A CA 1
ATOM 704 C C . LEU A 1 89 ? 18.007 6.650 -13.107 1.00 78.12 89 LEU A C 1
ATOM 706 O O . LEU A 1 89 ? 17.744 5.565 -12.581 1.00 78.12 89 LEU A O 1
ATOM 710 N N . PRO A 1 90 ? 18.603 7.639 -12.414 1.00 74.69 90 PRO A N 1
ATOM 711 C CA . PRO A 1 90 ? 19.089 7.470 -11.042 1.00 74.69 90 PRO A CA 1
ATOM 712 C C . PRO A 1 90 ? 18.037 6.919 -10.067 1.00 74.69 90 PRO A C 1
ATOM 714 O O . PRO A 1 90 ? 18.372 6.152 -9.170 1.00 74.69 90 PRO A O 1
ATOM 717 N N . ALA A 1 91 ? 16.759 7.256 -10.271 1.00 70.88 91 ALA A N 1
ATOM 718 C CA . ALA A 1 91 ? 15.656 6.771 -9.443 1.00 70.88 91 ALA A CA 1
ATOM 719 C C . ALA A 1 91 ? 15.472 5.240 -9.509 1.00 70.88 91 ALA A C 1
ATOM 721 O O . ALA A 1 91 ? 15.204 4.619 -8.486 1.00 70.88 91 ALA A O 1
ATOM 722 N N . TYR A 1 92 ? 15.651 4.625 -10.683 1.00 66.69 92 TYR A N 1
ATOM 723 C CA . TYR A 1 92 ? 15.549 3.169 -10.867 1.00 66.69 92 TYR A CA 1
ATOM 724 C C . TYR A 1 92 ? 16.908 2.461 -10.760 1.00 66.69 92 TYR A C 1
ATOM 726 O O . TYR A 1 92 ? 16.962 1.273 -10.436 1.00 66.69 92 TYR A O 1
ATOM 734 N N . GLY A 1 93 ? 18.004 3.174 -11.026 1.00 61.38 93 GLY A N 1
ATOM 735 C CA . GLY A 1 93 ? 19.367 2.649 -10.949 1.00 61.38 93 GLY A CA 1
ATOM 736 C C . GLY A 1 93 ? 19.885 2.487 -9.517 1.00 61.38 93 GLY A C 1
ATOM 737 O O . GLY A 1 93 ? 20.639 1.559 -9.246 1.00 61.38 93 GLY A O 1
ATOM 738 N N . CYS A 1 94 ? 19.444 3.331 -8.579 1.00 61.75 94 CYS A N 1
ATOM 739 C CA . CYS A 1 94 ? 19.858 3.290 -7.170 1.00 61.75 94 CYS A CA 1
ATOM 740 C C . CYS A 1 94 ? 18.922 2.443 -6.285 1.00 61.75 94 CYS A C 1
ATOM 742 O O . CYS A 1 94 ? 18.680 2.797 -5.130 1.00 61.75 94 CYS A O 1
ATOM 744 N N . ARG A 1 95 ? 18.354 1.357 -6.828 1.00 67.94 95 ARG A N 1
ATOM 745 C CA . ARG A 1 95 ? 17.495 0.436 -6.067 1.00 67.94 95 ARG A CA 1
ATOM 746 C C . ARG A 1 95 ? 18.333 -0.467 -5.174 1.00 67.94 95 ARG A C 1
ATOM 748 O O . ARG A 1 95 ? 19.338 -1.025 -5.607 1.00 67.94 95 ARG A O 1
ATOM 755 N N . ASP A 1 96 ? 17.884 -0.637 -3.941 1.00 70.56 96 ASP A N 1
ATOM 756 C CA . ASP A 1 96 ? 18.507 -1.513 -2.957 1.00 70.56 96 ASP A CA 1
ATOM 757 C C . ASP A 1 96 ? 17.434 -2.158 -2.064 1.00 70.56 96 ASP A C 1
ATOM 759 O O . ASP A 1 96 ? 16.234 -1.977 -2.268 1.00 70.56 96 ASP A O 1
ATOM 763 N N . SER A 1 97 ? 17.857 -2.929 -1.059 1.00 69.56 97 SER A N 1
ATOM 764 C CA . SER A 1 97 ? 16.940 -3.596 -0.117 1.00 69.56 97 SER A CA 1
ATOM 765 C C . SER A 1 97 ? 16.042 -2.652 0.705 1.00 69.56 97 SER A C 1
ATOM 767 O O . SER A 1 97 ? 15.168 -3.126 1.428 1.00 69.56 97 SER A O 1
ATOM 769 N N . GLN A 1 98 ? 16.266 -1.339 0.628 1.00 73.25 98 GLN A N 1
ATOM 770 C CA . GLN A 1 98 ? 15.579 -0.296 1.385 1.00 73.25 98 GLN A CA 1
ATOM 771 C C . GLN A 1 98 ? 14.956 0.783 0.487 1.00 73.25 98 GLN A C 1
ATOM 773 O O . GLN A 1 98 ? 14.248 1.656 0.988 1.00 73.25 98 GLN A O 1
ATOM 778 N N . ARG A 1 99 ?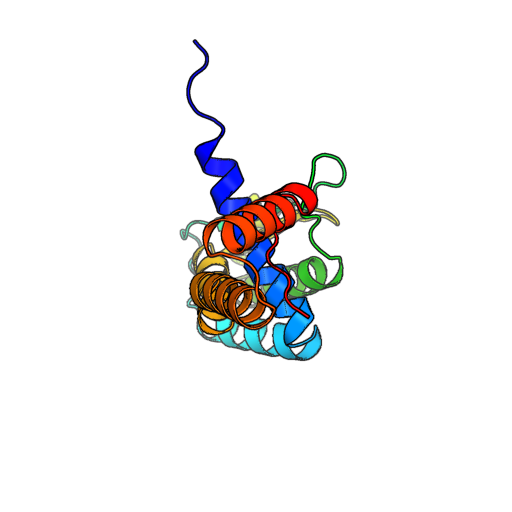 15.208 0.778 -0.826 1.00 77.06 99 ARG A N 1
ATOM 779 C CA . ARG A 1 99 ? 14.770 1.835 -1.743 1.00 77.06 99 ARG A CA 1
ATOM 780 C C . ARG A 1 99 ? 14.212 1.265 -3.035 1.00 77.06 99 ARG A C 1
ATOM 782 O O . ARG A 1 99 ? 14.891 0.538 -3.756 1.00 77.06 99 ARG A O 1
ATOM 789 N N . THR A 1 100 ? 12.991 1.680 -3.358 1.00 82.81 100 THR A N 1
ATOM 790 C CA . THR A 1 100 ? 12.343 1.407 -4.642 1.00 82.81 100 THR A CA 1
ATOM 791 C C . THR A 1 100 ? 11.762 2.692 -5.230 1.00 82.81 100 THR A C 1
ATOM 793 O O . THR A 1 100 ? 11.565 3.682 -4.522 1.00 82.81 100 THR A O 1
ATOM 796 N N . ALA A 1 101 ? 11.515 2.701 -6.535 1.00 82.44 101 ALA A N 1
ATOM 797 C CA . ALA A 1 101 ? 10.950 3.844 -7.239 1.00 82.44 101 ALA A CA 1
ATOM 798 C C . ALA A 1 101 ? 9.783 3.400 -8.112 1.00 82.44 101 ALA A C 1
ATOM 800 O O . ALA A 1 101 ? 9.843 2.364 -8.774 1.00 82.44 101 ALA A O 1
ATOM 801 N N . LEU A 1 102 ? 8.723 4.199 -8.124 1.00 84.69 102 LEU A N 1
ATOM 802 C CA . LEU A 1 102 ? 7.557 3.983 -8.970 1.00 84.69 102 LEU A CA 1
ATOM 803 C C . LEU A 1 102 ? 7.229 5.268 -9.729 1.00 84.69 102 LEU A C 1
ATOM 805 O O . LEU A 1 102 ? 7.490 6.360 -9.218 1.00 84.69 102 LEU A O 1
ATOM 809 N N . PRO A 1 103 ? 6.588 5.180 -10.905 1.00 86.69 103 PRO A N 1
ATOM 810 C CA . PRO A 1 103 ? 5.958 6.342 -11.510 1.00 86.69 103 PRO A CA 1
ATOM 811 C C . PRO A 1 103 ? 5.004 6.984 -10.501 1.00 86.69 103 PRO A C 1
ATOM 813 O O . PRO A 1 103 ? 4.173 6.296 -9.899 1.00 86.69 103 PRO A O 1
ATOM 816 N N . GLN A 1 104 ? 5.080 8.304 -10.321 1.00 83.94 104 GLN A N 1
ATOM 817 C CA . GLN A 1 104 ? 4.250 9.010 -9.339 1.00 83.94 104 GLN A CA 1
ATOM 818 C C . GLN A 1 104 ? 2.758 8.765 -9.587 1.00 83.94 104 GLN A C 1
ATOM 820 O O . GLN A 1 104 ? 1.969 8.644 -8.653 1.00 83.94 104 GLN A O 1
ATOM 825 N N . ARG A 1 105 ? 2.366 8.621 -10.855 1.00 86.06 105 ARG A N 1
ATOM 826 C CA . ARG A 1 105 ? 0.995 8.284 -11.234 1.00 86.06 105 ARG A CA 1
ATOM 827 C C . ARG A 1 105 ? 0.537 6.947 -10.647 1.00 86.06 105 ARG A C 1
ATOM 829 O O . ARG A 1 105 ? -0.588 6.870 -10.175 1.00 86.06 105 ARG A O 1
ATOM 836 N N . LEU A 1 106 ? 1.396 5.922 -10.633 1.00 87.31 106 LEU A N 1
ATOM 837 C CA . LEU A 1 106 ? 1.070 4.602 -10.072 1.00 87.31 106 LEU A CA 1
ATOM 838 C C . LEU A 1 106 ? 0.856 4.681 -8.570 1.00 87.31 106 LEU A C 1
ATOM 840 O O . LEU A 1 106 ? -0.117 4.139 -8.056 1.00 87.31 106 LEU A O 1
ATOM 844 N N . TRP A 1 107 ? 1.726 5.417 -7.885 1.00 89.38 107 TRP A N 1
ATOM 845 C CA . TRP A 1 107 ? 1.564 5.678 -6.463 1.00 89.38 107 TRP A CA 1
ATOM 846 C C . TRP A 1 107 ? 0.233 6.380 -6.162 1.00 89.38 107 TRP A C 1
ATOM 848 O O . TRP A 1 107 ? -0.524 5.943 -5.298 1.00 89.38 107 TRP A O 1
ATOM 858 N N . LEU A 1 108 ? -0.105 7.429 -6.915 1.00 88.00 108 LEU A N 1
ATOM 859 C CA . LEU A 1 108 ? -1.363 8.154 -6.731 1.00 88.00 108 LEU A CA 1
ATOM 860 C C . LEU A 1 108 ? -2.595 7.303 -7.067 1.00 88.00 108 LEU A C 1
ATOM 862 O O . LEU A 1 108 ? -3.609 7.419 -6.378 1.00 88.00 108 LEU A O 1
ATOM 866 N N . ASP A 1 109 ? -2.514 6.443 -8.083 1.00 89.00 109 ASP A N 1
ATOM 867 C CA . ASP A 1 109 ? -3.575 5.492 -8.419 1.00 89.00 109 ASP A CA 1
ATOM 868 C C . ASP A 1 109 ? -3.805 4.488 -7.278 1.00 89.00 109 ASP A C 1
ATOM 870 O O . ASP A 1 109 ? -4.955 4.242 -6.914 1.00 89.00 109 ASP A O 1
ATOM 874 N N . LEU A 1 110 ? -2.733 3.985 -6.654 1.00 88.50 110 LEU A N 1
ATOM 875 C CA . LEU A 1 110 ? -2.808 3.110 -5.478 1.00 88.50 110 LEU A CA 1
ATOM 876 C C . LEU A 1 110 ? -3.408 3.822 -4.265 1.00 88.50 110 LEU A C 1
ATOM 878 O O . LEU A 1 110 ? -4.299 3.280 -3.616 1.00 88.50 110 LEU A O 1
ATOM 882 N N . VAL A 1 111 ? -2.972 5.051 -3.979 1.00 87.88 111 VAL A N 1
ATOM 883 C CA . VAL A 1 111 ? -3.534 5.873 -2.897 1.00 87.88 111 VAL A CA 1
ATOM 884 C C . VAL A 1 111 ? -5.020 6.132 -3.132 1.00 87.88 111 VAL A C 1
ATOM 886 O O . VAL A 1 111 ? -5.812 6.049 -2.196 1.00 87.88 111 VAL A O 1
ATOM 889 N N . ARG A 1 112 ? -5.420 6.449 -4.368 1.00 87.69 112 ARG A N 1
ATOM 890 C CA . ARG A 1 112 ? -6.829 6.656 -4.719 1.00 87.69 112 ARG A CA 1
ATOM 891 C C . ARG A 1 112 ? -7.633 5.380 -4.513 1.00 87.69 112 ARG A C 1
ATOM 893 O O . ARG A 1 112 ? -8.654 5.437 -3.841 1.00 87.69 112 ARG A O 1
ATOM 900 N N . TYR A 1 113 ? -7.156 4.250 -5.028 1.00 86.25 113 TYR A N 1
ATOM 901 C CA . TYR A 1 113 ? -7.818 2.962 -4.845 1.00 86.25 113 TYR A CA 1
ATOM 902 C C . TYR A 1 113 ? -7.965 2.608 -3.359 1.00 86.25 113 TYR A C 1
ATOM 904 O O . TYR A 1 113 ? -9.040 2.223 -2.907 1.00 86.25 113 TYR A O 1
ATOM 912 N N . ALA A 1 114 ? -6.914 2.818 -2.568 1.00 86.00 114 ALA A N 1
ATOM 913 C CA . ALA A 1 114 ? -6.961 2.616 -1.129 1.00 86.00 114 ALA A CA 1
ATOM 914 C C . ALA A 1 114 ? -7.984 3.546 -0.449 1.00 86.00 114 ALA A C 1
ATOM 916 O O . ALA A 1 114 ? -8.746 3.087 0.390 1.00 86.00 114 ALA A O 1
ATOM 917 N N . ARG A 1 115 ? -8.092 4.818 -0.850 1.00 83.06 115 ARG A N 1
ATOM 918 C CA . ARG A 1 115 ? -9.116 5.745 -0.324 1.00 83.06 115 ARG A CA 1
ATOM 919 C C . ARG A 1 115 ? -10.5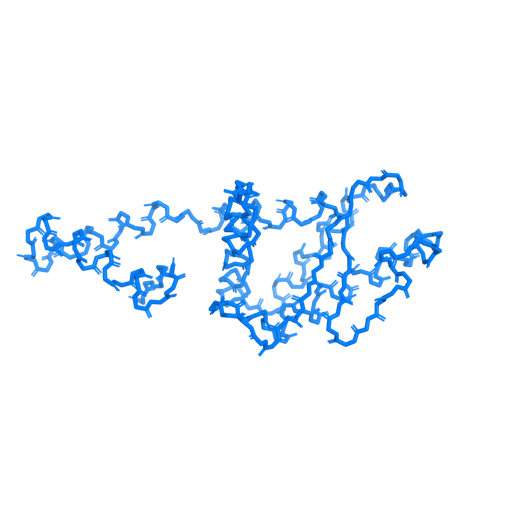42 5.399 -0.750 1.00 83.06 115 ARG A C 1
ATOM 921 O O . ARG A 1 115 ? -11.468 5.618 0.015 1.00 83.06 115 ARG A O 1
ATOM 928 N N . GLU A 1 116 ? -10.733 4.861 -1.950 1.00 81.50 116 GLU A N 1
ATOM 929 C CA . GLU A 1 116 ? -12.041 4.362 -2.398 1.00 81.50 116 GLU A CA 1
ATOM 930 C C . GLU A 1 116 ? -12.473 3.123 -1.603 1.00 81.50 116 GLU A C 1
ATOM 932 O O . GLU A 1 116 ? -13.663 2.901 -1.392 1.00 81.50 116 GLU A O 1
ATOM 937 N N . LYS A 1 117 ? -11.508 2.316 -1.147 1.00 75.81 117 LYS A N 1
ATOM 938 C CA . LYS A 1 117 ? -11.754 1.159 -0.278 1.00 75.81 117 LYS A CA 1
ATOM 939 C C . LYS A 1 117 ? -11.893 1.534 1.197 1.00 75.81 117 LYS A C 1
ATOM 941 O O . LYS A 1 117 ? -12.641 0.871 1.908 1.00 75.81 117 LYS A O 1
ATOM 946 N N . PHE A 1 118 ? -11.209 2.585 1.636 1.00 67.44 118 PHE A N 1
ATOM 947 C CA . PHE A 1 118 ? -11.222 3.090 3.005 1.00 67.44 118 PHE A CA 1
ATOM 948 C C . PHE A 1 118 ? -11.443 4.595 2.971 1.00 67.44 118 PHE A C 1
ATOM 950 O O . PHE A 1 118 ? -10.481 5.351 2.841 1.00 67.44 118 PHE A O 1
ATOM 957 N N . ASP A 1 119 ? -12.694 5.033 3.109 1.00 67.38 119 ASP A N 1
ATOM 958 C CA . ASP A 1 119 ? -12.984 6.439 3.376 1.00 67.38 119 ASP A CA 1
ATOM 959 C C . ASP A 1 119 ? -12.644 6.725 4.852 1.00 67.38 119 ASP A C 1
ATOM 961 O O . ASP A 1 119 ? -13.367 6.278 5.750 1.00 67.38 119 ASP A O 1
ATOM 965 N N . PRO A 1 120 ? -11.540 7.440 5.150 1.00 66.00 120 PRO A N 1
ATOM 966 C CA . PRO A 1 120 ? -11.118 7.670 6.528 1.00 66.00 120 PRO A CA 1
ATOM 967 C C . PRO A 1 120 ? -12.152 8.487 7.308 1.00 66.00 120 PRO A C 1
ATOM 969 O O . PRO A 1 120 ? -12.282 8.306 8.516 1.00 66.00 120 PRO A O 1
ATOM 972 N N . ALA A 1 121 ? -12.912 9.349 6.622 1.00 68.44 121 ALA A N 1
ATOM 973 C CA . ALA A 1 121 ? -13.970 10.133 7.244 1.00 68.44 121 ALA A CA 1
ATOM 974 C C . ALA A 1 121 ? -15.180 9.260 7.597 1.00 68.44 121 ALA A C 1
ATOM 976 O O . ALA A 1 121 ? -15.779 9.458 8.654 1.00 68.44 121 ALA A O 1
ATOM 977 N N . ALA A 1 122 ? -15.511 8.271 6.760 1.00 69.12 122 ALA A N 1
ATOM 978 C CA . ALA A 1 122 ? -16.571 7.311 7.062 1.00 69.12 122 ALA A CA 1
ATOM 979 C C . ALA A 1 122 ? -16.222 6.457 8.289 1.00 69.12 122 ALA A C 1
ATOM 981 O O . ALA A 1 122 ? -17.064 6.269 9.161 1.00 69.12 122 ALA A O 1
ATOM 982 N N . LEU A 1 123 ? -14.968 6.014 8.396 1.00 69.44 123 LEU A N 1
ATOM 983 C CA . LEU A 1 123 ? -14.479 5.248 9.544 1.00 69.44 123 LEU A CA 1
ATOM 984 C C . LEU A 1 123 ? -14.481 6.084 10.834 1.00 69.44 123 LEU A C 1
ATOM 986 O O . LEU A 1 123 ? -14.976 5.628 11.865 1.00 69.44 123 LEU A O 1
ATOM 990 N N . ASP A 1 124 ? -13.972 7.319 10.787 1.00 78.12 124 ASP A N 1
ATOM 991 C CA . ASP A 1 124 ? -14.023 8.238 11.932 1.00 78.12 124 ASP A CA 1
ATOM 992 C C . ASP A 1 124 ? -15.472 8.471 12.395 1.00 78.12 124 ASP A C 1
ATOM 994 O O . ASP A 1 124 ? -15.766 8.457 13.594 1.00 78.12 124 ASP A O 1
ATOM 998 N N . ALA A 1 125 ? -16.388 8.658 11.440 1.00 79.38 125 ALA A N 1
ATOM 999 C CA . ALA A 1 125 ? -17.808 8.833 11.712 1.00 79.38 125 ALA A CA 1
ATOM 1000 C C . ALA A 1 125 ? -18.440 7.570 12.316 1.00 79.38 125 ALA A C 1
ATOM 1002 O O . ALA A 1 125 ? -19.230 7.679 13.254 1.00 79.38 125 ALA A O 1
ATOM 1003 N N . GLU A 1 126 ? -18.080 6.382 11.833 1.00 81.38 126 GLU A N 1
ATOM 1004 C CA . GLU A 1 126 ? -18.566 5.101 12.352 1.00 81.38 126 GLU A CA 1
ATOM 1005 C C . GLU A 1 126 ? -18.093 4.843 13.787 1.00 81.38 126 GLU A C 1
ATOM 1007 O O . GLU A 1 126 ? -18.873 4.405 14.639 1.00 81.38 126 GLU A O 1
ATOM 1012 N N . PHE A 1 127 ? -16.852 5.203 14.111 1.00 83.56 127 PHE A N 1
ATOM 1013 C CA . PHE A 1 127 ? -16.356 5.126 15.482 1.00 83.56 127 PHE A CA 1
ATOM 1014 C C . PHE A 1 127 ? -17.057 6.090 16.421 1.00 83.56 127 PHE A C 1
ATOM 1016 O O . PHE A 1 127 ? -17.473 5.685 17.507 1.00 83.56 127 PHE A O 1
ATOM 1023 N N . ILE A 1 128 ? -17.218 7.351 16.009 1.00 87.19 128 ILE A N 1
ATOM 1024 C CA . ILE A 1 128 ? -17.968 8.331 16.799 1.00 87.19 128 ILE A CA 1
ATOM 1025 C C . ILE A 1 128 ? -19.395 7.817 17.010 1.00 87.19 128 ILE A C 1
ATOM 1027 O O . ILE A 1 128 ? -19.878 7.808 18.139 1.00 87.19 128 ILE A O 1
ATOM 1031 N N . ALA A 1 129 ? -20.049 7.317 15.959 1.00 86.69 129 ALA A N 1
ATOM 1032 C CA . ALA A 1 129 ? -21.393 6.757 16.046 1.00 86.69 129 ALA A CA 1
ATOM 1033 C C . ALA A 1 129 ? -21.468 5.554 17.001 1.00 86.69 129 ALA A C 1
ATOM 1035 O O . ALA A 1 129 ? -22.438 5.429 17.746 1.00 86.69 129 ALA A O 1
ATOM 1036 N N . THR A 1 130 ? -20.449 4.695 17.020 1.00 89.50 130 THR A N 1
ATOM 1037 C CA . THR A 1 130 ? -20.366 3.558 17.947 1.00 89.50 130 THR A CA 1
ATOM 1038 C C . THR A 1 130 ? -20.207 4.030 19.393 1.00 89.50 130 THR A C 1
ATOM 1040 O O . THR A 1 130 ? -20.965 3.605 20.257 1.00 89.50 130 THR A O 1
ATOM 1043 N N . ARG A 1 131 ? -19.320 4.997 19.664 1.00 88.75 131 ARG A N 1
ATOM 1044 C CA . ARG A 1 131 ? -19.136 5.555 21.017 1.00 88.75 131 ARG A CA 1
ATOM 1045 C C . ARG A 1 131 ? -20.362 6.293 21.539 1.00 88.75 131 ARG A C 1
ATOM 1047 O O . ARG A 1 131 ? -20.689 6.172 22.715 1.00 88.75 131 ARG A O 1
ATOM 1054 N N . LEU A 1 132 ? -21.075 6.993 20.663 1.00 88.75 132 LEU A N 1
ATOM 1055 C CA . LEU A 1 132 ? -22.360 7.600 21.002 1.00 88.75 132 LEU A CA 1
ATOM 1056 C C . LEU A 1 132 ? -23.412 6.542 21.376 1.00 88.75 132 LEU A C 1
ATOM 1058 O O . LEU A 1 132 ? -24.172 6.748 22.320 1.00 88.75 132 LEU A O 1
ATOM 1062 N N . LYS A 1 133 ? -23.450 5.396 20.678 1.00 90.12 133 LYS A N 1
ATOM 1063 C CA . LYS A 1 133 ? -24.339 4.270 21.026 1.00 90.12 133 LYS A CA 1
ATOM 1064 C C . LYS A 1 133 ? -23.962 3.608 22.354 1.00 90.12 133 LYS A C 1
ATOM 1066 O O . LYS A 1 133 ? -24.861 3.187 23.074 1.00 90.12 133 LYS A O 1
ATOM 1071 N N . ASP A 1 134 ? -22.675 3.577 22.693 1.00 89.06 134 ASP A N 1
ATOM 1072 C CA . ASP A 1 134 ? -22.166 3.092 23.986 1.00 89.06 134 ASP A CA 1
ATOM 1073 C C . ASP A 1 134 ? -22.490 4.045 25.160 1.00 89.06 134 ASP A C 1
ATOM 1075 O O . ASP A 1 134 ? -22.170 3.748 26.310 1.00 89.06 134 ASP A O 1
ATOM 1079 N N . GLY A 1 135 ? -23.131 5.189 24.891 1.00 89.38 135 GLY A N 1
ATOM 1080 C CA . GLY A 1 135 ? -23.577 6.147 25.902 1.00 89.38 135 GLY A CA 1
ATOM 1081 C C . GLY A 1 135 ? -22.581 7.263 26.213 1.00 89.38 135 GLY A C 1
ATOM 1082 O O . GLY A 1 135 ? -22.843 8.054 27.119 1.00 89.38 135 GLY A O 1
ATOM 1083 N N . LEU A 1 136 ? -21.469 7.367 25.473 1.00 90.00 136 LEU A N 1
ATOM 1084 C CA . LEU A 1 136 ? -20.571 8.516 25.584 1.00 90.00 136 LEU A CA 1
ATOM 1085 C C . LEU A 1 136 ? -21.245 9.761 24.999 1.00 90.00 136 LEU A C 1
ATOM 1087 O O . LEU A 1 136 ? -21.963 9.699 23.998 1.00 90.00 136 LEU A O 1
ATOM 1091 N N . SER A 1 137 ? -20.967 10.922 25.586 1.00 91.31 137 SER A N 1
ATOM 1092 C CA . SER A 1 137 ? -21.338 12.198 24.980 1.00 91.31 137 SER A CA 1
ATOM 1093 C C . SER A 1 137 ? -20.523 12.465 23.711 1.00 91.31 137 SER A C 1
ATOM 1095 O O . SER A 1 137 ? -19.420 11.946 23.528 1.00 91.31 137 SER A O 1
ATOM 1097 N N . SER A 1 138 ? -21.021 13.346 22.837 1.00 85.31 138 SER A N 1
ATOM 1098 C CA . SER A 1 138 ? -20.310 13.720 21.605 1.00 85.31 138 SER A CA 1
ATOM 1099 C C . SER A 1 138 ? -18.897 14.236 21.859 1.00 85.31 138 SER A C 1
ATOM 1101 O O . SER A 1 138 ? -18.008 13.995 21.049 1.00 85.31 138 SER A O 1
ATOM 1103 N N . ARG A 1 139 ? -18.675 14.925 22.985 1.00 88.88 139 ARG A N 1
ATOM 1104 C CA . ARG A 1 139 ? -17.349 15.419 23.361 1.00 88.88 139 ARG A CA 1
ATOM 1105 C C . ARG A 1 139 ? -16.414 14.274 23.741 1.00 88.88 139 ARG A C 1
ATOM 1107 O O . ARG A 1 139 ? -15.310 14.214 23.223 1.00 88.88 139 ARG A O 1
ATOM 1114 N N . GLU A 1 140 ? -16.880 13.338 24.560 1.00 86.50 140 GLU A N 1
ATOM 1115 C CA . GLU A 1 140 ? -16.085 12.178 24.981 1.00 86.50 140 GLU A CA 1
ATOM 1116 C C . GLU A 1 140 ? -15.781 11.234 23.810 1.00 86.50 140 GLU A C 1
ATOM 1118 O O . GLU A 1 140 ? -14.677 10.707 23.715 1.00 86.50 140 GLU A O 1
ATOM 1123 N N . ALA A 1 141 ? -16.719 11.063 22.873 1.00 87.62 141 ALA A N 1
ATOM 1124 C CA . ALA A 1 141 ? -16.492 10.298 21.649 1.00 87.62 141 ALA A CA 1
ATOM 1125 C C . ALA A 1 141 ? -15.411 10.937 20.753 1.00 87.62 141 ALA A C 1
ATOM 1127 O O . ALA A 1 141 ? -14.575 10.228 20.188 1.00 87.62 141 ALA A O 1
ATOM 1128 N N . PHE A 1 142 ? -15.398 12.271 20.646 1.00 85.00 142 PHE A N 1
ATOM 1129 C CA . PHE A 1 142 ? -14.368 13.009 19.910 1.00 85.00 142 PHE A CA 1
ATOM 1130 C C . PHE A 1 142 ? -13.010 12.995 20.616 1.00 85.00 142 PHE A C 1
ATOM 1132 O O . PHE A 1 142 ? -11.991 12.782 19.959 1.00 85.00 142 PHE A O 1
ATOM 1139 N N . ASP A 1 143 ? -12.980 13.178 21.934 1.00 86.25 143 ASP A N 1
ATOM 1140 C CA . ASP A 1 143 ? -11.743 13.123 22.716 1.00 86.25 143 ASP A CA 1
ATOM 1141 C C . ASP A 1 143 ? -11.133 11.710 22.643 1.00 86.25 143 ASP A C 1
ATOM 1143 O O . ASP A 1 143 ? -9.949 11.563 22.343 1.00 86.25 143 ASP A O 1
ATOM 1147 N N . ALA A 1 144 ? -11.957 10.658 22.736 1.00 85.38 144 ALA A N 1
ATOM 1148 C CA . ALA A 1 144 ? -11.529 9.274 22.528 1.00 85.38 144 ALA A CA 1
ATOM 1149 C C . ALA A 1 144 ? -10.989 9.021 21.110 1.00 85.38 144 ALA A C 1
ATOM 1151 O O . ALA A 1 144 ? -10.041 8.255 20.939 1.00 85.38 144 ALA A O 1
ATOM 1152 N N . LEU A 1 145 ? -11.562 9.661 20.084 1.00 81.56 145 LEU A N 1
ATOM 1153 C CA . LEU A 1 145 ? -11.050 9.589 18.715 1.00 81.56 145 LEU A CA 1
ATOM 1154 C C . LEU A 1 145 ? -9.674 10.257 18.594 1.00 81.56 145 LEU A C 1
ATOM 1156 O O . LEU A 1 145 ? -8.771 9.712 17.957 1.00 81.56 145 LEU A O 1
ATOM 1160 N N . ILE A 1 146 ? -9.502 11.432 19.200 1.00 81.12 146 ILE A N 1
ATOM 1161 C CA . ILE A 1 146 ? -8.234 12.167 19.195 1.00 81.12 146 ILE A CA 1
ATOM 1162 C C . ILE A 1 146 ? -7.158 11.376 19.940 1.00 81.12 146 ILE A C 1
ATOM 1164 O O . ILE A 1 146 ? -6.045 11.252 19.432 1.00 81.12 146 ILE A O 1
ATOM 1168 N N . ASP A 1 147 ? -7.481 10.798 21.093 1.00 81.69 147 ASP A N 1
ATOM 1169 C CA . ASP A 1 147 ? -6.550 9.985 21.875 1.00 81.69 147 ASP A CA 1
ATOM 1170 C C . ASP A 1 147 ? -6.193 8.679 21.159 1.00 81.69 147 ASP A C 1
ATOM 1172 O O . ASP A 1 147 ? -5.024 8.282 21.138 1.00 81.69 147 ASP A O 1
ATOM 1176 N N . LEU A 1 148 ? -7.154 8.050 20.476 1.00 77.62 148 LEU A N 1
ATOM 1177 C CA . LEU A 1 148 ? -6.901 6.898 19.609 1.00 77.62 148 LEU A CA 1
ATOM 1178 C C . LEU A 1 148 ? -5.936 7.252 18.471 1.00 77.62 148 LEU A C 1
ATOM 1180 O O . LEU A 1 148 ? -4.999 6.506 18.193 1.00 77.62 148 LEU A O 1
ATOM 1184 N N . LYS A 1 149 ? -6.130 8.409 17.833 1.00 72.44 149 LYS A N 1
ATOM 1185 C CA . LYS A 1 149 ? -5.244 8.882 16.766 1.00 72.44 149 LYS A CA 1
ATOM 1186 C C . LYS A 1 149 ? -3.869 9.269 17.303 1.00 72.44 149 LYS A C 1
ATOM 1188 O O . LYS A 1 149 ? -2.873 8.938 16.674 1.00 72.44 149 LYS A O 1
ATOM 1193 N N . ARG A 1 150 ? -3.776 9.912 18.468 1.00 68.75 150 ARG A N 1
ATOM 1194 C CA . ARG A 1 150 ? -2.500 10.322 19.084 1.00 68.75 150 ARG A CA 1
ATOM 1195 C C . ARG A 1 150 ? -1.674 9.142 19.578 1.00 68.75 150 ARG A C 1
ATOM 1197 O O . ARG A 1 150 ? -0.480 9.095 19.309 1.00 68.75 150 ARG A O 1
ATOM 1204 N N . SER A 1 151 ? -2.303 8.179 20.250 1.00 64.25 151 SER A N 1
ATOM 1205 C CA . SER A 1 151 ? -1.637 6.958 20.731 1.00 64.25 151 SER A CA 1
ATOM 1206 C C . SER A 1 151 ? -1.109 6.080 19.596 1.00 64.25 151 SER A C 1
ATOM 1208 O O . SER A 1 151 ? -0.173 5.313 19.797 1.00 64.25 151 SER A O 1
ATOM 1210 N N . ARG A 1 152 ? -1.670 6.229 18.393 1.00 60.94 152 ARG A N 1
ATOM 1211 C CA . ARG A 1 152 ? -1.259 5.496 17.197 1.00 60.94 152 ARG A CA 1
ATOM 1212 C C . ARG A 1 152 ? -0.517 6.343 16.157 1.00 60.94 152 ARG A C 1
ATOM 1214 O O . ARG A 1 152 ? -0.372 5.908 15.022 1.00 60.94 152 ARG A O 1
ATOM 1221 N N . GLY A 1 153 ? -0.090 7.561 16.497 1.00 51.62 153 GLY A N 1
ATOM 1222 C CA . GLY A 1 153 ? 0.646 8.433 15.571 1.00 51.62 153 GLY A CA 1
ATOM 1223 C C . GLY A 1 153 ? -0.120 8.842 14.300 1.00 51.62 153 GLY A C 1
ATOM 1224 O O . GLY A 1 153 ? 0.512 9.135 13.297 1.00 51.62 153 GLY A O 1
ATOM 1225 N N . GLY A 1 154 ? -1.458 8.852 14.330 1.00 48.38 154 GLY A N 1
ATOM 1226 C CA . GLY A 1 154 ? -2.339 9.183 13.200 1.00 48.38 154 GLY A CA 1
ATOM 1227 C C . GLY A 1 154 ? -3.334 8.083 12.805 1.00 48.38 154 GLY A C 1
ATOM 1228 O O . GLY A 1 154 ? -4.222 8.329 11.992 1.00 48.38 154 GLY A O 1
ATOM 1229 N N . GLN A 1 155 ? -3.262 6.880 13.386 1.00 45.94 155 GLN A N 1
ATOM 1230 C CA . GLN A 1 155 ? -4.041 5.736 12.891 1.00 45.94 155 GLN A CA 1
ATOM 1231 C C . GLN A 1 155 ? -5.443 5.614 13.523 1.00 45.94 155 GLN A C 1
ATOM 1233 O O . GLN A 1 155 ? -5.604 5.376 14.721 1.00 45.94 155 GLN A O 1
ATOM 1238 N N . ALA A 1 156 ? -6.477 5.632 12.684 1.00 41.84 156 ALA A N 1
ATOM 1239 C CA . ALA A 1 156 ? -7.806 5.109 13.001 1.00 41.84 156 ALA A CA 1
ATOM 1240 C C . ALA A 1 156 ? -7.936 3.647 12.514 1.00 41.84 156 ALA A C 1
ATOM 1242 O O . ALA A 1 156 ? -8.289 3.409 11.364 1.00 41.84 156 ALA A O 1
ATOM 1243 N N . ASN A 1 157 ? -7.604 2.670 13.366 1.00 45.97 157 ASN A N 1
ATOM 1244 C CA . ASN A 1 157 ? -8.000 1.262 13.198 1.00 45.97 157 ASN A CA 1
ATOM 1245 C C . ASN A 1 157 ? -9.247 0.995 14.051 1.00 45.97 157 ASN A C 1
ATOM 1247 O O . ASN A 1 157 ? -9.175 1.094 15.282 1.00 45.97 157 ASN A O 1
ATOM 1251 N N . TYR A 1 158 ? -10.355 0.634 13.416 1.00 43.91 158 TYR A N 1
ATOM 1252 C CA . TYR A 1 158 ? -11.546 0.133 14.097 1.00 43.91 158 TYR A CA 1
ATOM 1253 C C . TYR A 1 158 ? -11.610 -1.373 13.880 1.00 43.91 158 TYR A C 1
ATOM 1255 O O . TYR A 1 158 ? -11.496 -1.832 12.746 1.00 43.91 158 TYR A O 1
ATOM 1263 N N . VAL A 1 159 ? -11.660 -2.106 14.992 1.00 41.31 159 VAL A N 1
ATOM 1264 C CA . VAL A 1 159 ? -11.973 -3.539 15.031 1.00 41.31 159 VAL A CA 1
ATOM 1265 C C . VAL A 1 159 ? -13.474 -3.659 15.205 1.00 41.31 159 VAL A C 1
ATOM 1267 O O . VAL A 1 159 ? -13.993 -2.884 16.042 1.00 41.31 159 VAL A O 1
#

pLDDT: mean 75.56, std 15.31, range [28.98, 91.31]

Radius of gyration: 18.25 Å; Cα contacts (8 Å, |Δi|>4): 138; chains: 1; bounding box: 44×43×46 Å

Organism: NCBI:txid485888

Solvent-accessible surface area (backbone atoms only — not comparable to full-atom values): 9310 Å² total; per-residue (Å²): 141,89,80,88,68,70,77,62,58,55,55,56,48,57,42,49,52,43,39,52,50,39,35,73,70,65,31,67,67,56,42,45,53,48,52,52,54,54,56,72,72,53,82,90,57,88,86,53,65,66,37,79,47,72,59,61,96,82,72,86,84,78,72,73,47,70,66,60,52,51,48,54,41,53,51,32,52,51,52,32,73,74,41,64,73,46,49,78,38,67,65,55,53,66,54,55,103,43,32,40,38,42,53,34,65,57,54,51,51,48,38,47,52,25,40,75,76,46,50,67,66,58,52,55,49,50,51,36,53,50,34,44,72,74,66,40,51,73,64,56,24,49,50,52,50,50,50,46,21,61,80,53,72,67,46,86,82,85,132

Secondary structure (DSSP, 8-state):
-----HHHHHHHHHHHHHHHHHHHHH-HHHHHHHHHHHHHHS---TTS-EEEEE--SSS-S-PPPHHHHHHHHHHHHHHHHH-GGGGGSHHHHT-BTTEEEEEHHHHHHHHHHHHHH--HHHHHHHHHHHHHHTT--HHHHHHHHHHHHHHTTT-----

Mean predicted aligned error: 11.51 Å

Sequence (159 aa):
MEQHISGFEHREQSQLEVVERLVATIGAEAFEVEVKRLTALQKVDIDAPMQIIMRCPHHPPVEMSDVLFCVLSRACDQIINLEPRLINLPAYGCRDSQRTALPQRLWLDLVRYAREKFDPAALDAEFIATRLKDGLSSREAFDALIDLKRSRGGQANYV